Protein AF-A0A1I3LPJ6-F1 (afdb_monomer_lite)

Structure (mmCIF, N/CA/C/O backbone):
data_AF-A0A1I3LPJ6-F1
#
_entry.id   AF-A0A1I3LPJ6-F1
#
loop_
_atom_site.group_PDB
_atom_site.id
_atom_site.type_symbol
_atom_site.label_atom_id
_atom_site.label_alt_id
_atom_site.label_comp_id
_atom_site.label_asym_id
_atom_site.label_entity_id
_atom_site.label_seq_id
_atom_site.pdbx_PDB_ins_code
_atom_site.Cartn_x
_atom_site.Cartn_y
_atom_site.Cartn_z
_atom_site.occupancy
_atom_site.B_iso_or_equiv
_atom_site.auth_seq_id
_atom_site.auth_comp_id
_atom_site.auth_asym_id
_atom_site.auth_atom_id
_atom_site.pdbx_PDB_model_num
ATOM 1 N N . MET A 1 1 ? 6.286 -1.791 -37.270 1.00 38.06 1 MET A N 1
ATOM 2 C CA . MET A 1 1 ? 6.437 -0.322 -37.258 1.00 38.06 1 MET A CA 1
ATOM 3 C C . MET A 1 1 ? 7.347 0.003 -36.093 1.00 38.06 1 MET A C 1
ATOM 5 O O . MET A 1 1 ? 6.909 -0.094 -34.955 1.00 38.06 1 MET A O 1
ATOM 9 N N . ASP A 1 2 ? 8.618 0.266 -36.383 1.00 41.88 2 ASP A N 1
ATOM 10 C CA . ASP A 1 2 ? 9.629 0.620 -35.388 1.00 41.88 2 ASP A CA 1
ATOM 11 C C . ASP A 1 2 ? 9.417 2.064 -34.936 1.00 41.88 2 ASP A C 1
ATOM 13 O O . ASP A 1 2 ? 9.710 3.009 -35.670 1.00 41.88 2 ASP A O 1
ATOM 17 N N . VAL A 1 3 ? 8.862 2.238 -33.739 1.00 38.44 3 VAL A N 1
ATOM 18 C CA . VAL A 1 3 ? 8.794 3.552 -33.097 1.00 38.44 3 VAL A CA 1
ATOM 19 C C . VAL A 1 3 ? 10.186 3.852 -32.555 1.00 38.44 3 VAL A C 1
ATOM 21 O O . VAL A 1 3 ? 10.695 3.136 -31.692 1.00 38.44 3 VAL A O 1
ATOM 24 N N . LYS A 1 4 ? 10.833 4.887 -33.097 1.00 38.25 4 LYS A N 1
ATOM 25 C CA . LYS A 1 4 ? 12.157 5.308 -32.641 1.00 38.25 4 LYS A CA 1
ATOM 26 C C . LYS A 1 4 ? 12.044 5.848 -31.205 1.00 38.25 4 LYS A C 1
ATOM 28 O O . LYS A 1 4 ? 11.116 6.607 -30.927 1.00 38.25 4 LYS A O 1
ATOM 33 N N . PRO A 1 5 ? 12.999 5.541 -30.305 1.00 44.62 5 PRO A N 1
ATOM 34 C CA . PRO A 1 5 ? 12.956 5.956 -28.896 1.00 44.62 5 PRO A CA 1
ATOM 35 C C . PRO A 1 5 ? 12.769 7.466 -28.680 1.00 44.62 5 PRO A C 1
ATOM 37 O O . PRO A 1 5 ? 12.207 7.880 -27.672 1.00 44.62 5 PRO A O 1
ATOM 40 N N . ASN A 1 6 ? 13.207 8.286 -29.640 1.00 42.12 6 ASN A N 1
ATOM 41 C CA . ASN A 1 6 ? 13.137 9.745 -29.561 1.00 42.12 6 ASN A CA 1
ATOM 42 C C . ASN A 1 6 ? 11.723 10.326 -29.752 1.00 42.12 6 ASN A C 1
ATOM 44 O O . ASN A 1 6 ? 11.487 11.454 -29.327 1.00 42.12 6 ASN A O 1
ATOM 48 N N . ASP A 1 7 ? 10.782 9.588 -30.350 1.00 37.84 7 ASP A N 1
ATOM 49 C CA . ASP A 1 7 ? 9.417 10.086 -30.597 1.00 37.84 7 ASP A CA 1
ATOM 50 C C . ASP A 1 7 ? 8.499 9.935 -29.366 1.00 37.84 7 ASP A C 1
ATOM 52 O O . ASP A 1 7 ? 7.481 10.620 -29.238 1.00 37.84 7 ASP A O 1
ATOM 56 N N . ILE A 1 8 ? 8.874 9.067 -28.421 1.00 42.34 8 ILE A N 1
ATOM 57 C CA . ILE A 1 8 ? 8.127 8.817 -27.178 1.00 42.34 8 ILE A CA 1
ATOM 58 C C . ILE A 1 8 ? 8.397 9.944 -26.168 1.00 42.34 8 ILE A C 1
ATOM 60 O O . ILE A 1 8 ? 7.471 10.488 -25.568 1.00 42.34 8 ILE A O 1
ATOM 64 N N . THR A 1 9 ? 9.652 10.383 -26.049 1.00 43.62 9 THR A N 1
ATOM 65 C CA . THR A 1 9 ? 10.084 11.404 -25.080 1.00 43.62 9 THR A CA 1
ATOM 66 C C . THR A 1 9 ? 9.482 12.784 -25.347 1.00 43.62 9 THR A C 1
ATOM 68 O O . THR A 1 9 ? 9.170 13.513 -24.403 1.00 43.62 9 THR A O 1
ATOM 71 N N . ILE A 1 10 ? 9.296 13.151 -26.619 1.00 44.03 10 ILE A N 1
ATOM 72 C CA . ILE A 1 10 ? 8.747 14.455 -27.031 1.00 44.03 10 ILE A CA 1
ATOM 73 C C . ILE A 1 10 ? 7.241 14.532 -26.734 1.00 44.03 10 ILE A C 1
ATOM 75 O O . ILE A 1 10 ? 6.747 15.560 -26.266 1.00 44.03 10 ILE A O 1
ATOM 79 N N . ASN A 1 11 ? 6.517 13.428 -26.935 1.00 49.75 11 ASN A N 1
ATOM 80 C CA . ASN A 1 11 ? 5.089 13.345 -26.636 1.00 49.75 11 ASN A CA 1
ATOM 81 C C . ASN A 1 11 ? 4.808 13.398 -25.126 1.00 49.75 11 ASN A C 1
ATOM 83 O O . ASN A 1 11 ? 3.879 14.091 -24.710 1.00 49.75 11 ASN A O 1
ATOM 87 N N . SER A 1 12 ? 5.647 12.765 -24.299 1.00 52.50 12 SER A N 1
ATOM 88 C CA . SER A 1 12 ? 5.490 12.795 -22.839 1.00 52.50 12 SER A CA 1
ATOM 89 C C . SER A 1 12 ? 5.633 14.206 -22.250 1.00 52.50 12 SER A C 1
ATOM 91 O O . SER A 1 12 ? 4.838 14.600 -21.399 1.00 52.50 12 SER A O 1
ATOM 93 N N . HIS A 1 13 ? 6.582 15.014 -22.742 1.00 57.56 13 HIS A N 1
ATOM 94 C CA . HIS A 1 13 ? 6.766 16.398 -22.274 1.00 57.56 13 HIS A CA 1
ATOM 95 C C . HIS A 1 13 ? 5.579 17.302 -22.627 1.00 57.56 13 HIS A C 1
ATOM 97 O O . HIS A 1 13 ? 5.149 18.116 -21.810 1.00 57.56 13 HIS A O 1
ATOM 103 N N . ARG A 1 14 ? 5.016 17.148 -23.831 1.00 58.94 14 ARG A N 1
ATOM 104 C CA . ARG A 1 14 ? 3.867 17.946 -24.277 1.00 58.94 14 ARG A CA 1
ATOM 105 C C . ARG A 1 14 ? 2.621 17.687 -23.425 1.00 58.94 14 ARG A C 1
ATOM 107 O O . ARG A 1 14 ? 1.960 18.637 -23.018 1.00 58.94 14 ARG A O 1
ATOM 114 N N . MET A 1 15 ? 2.335 16.430 -23.097 1.00 61.81 15 MET A N 1
ATOM 115 C CA . MET A 1 15 ? 1.156 16.084 -22.296 1.00 61.81 15 MET A CA 1
ATOM 116 C C . MET A 1 15 ? 1.287 16.509 -20.822 1.00 61.81 15 MET A C 1
ATOM 118 O O . MET A 1 15 ? 0.301 16.929 -20.219 1.00 61.81 15 MET A O 1
ATOM 122 N N . VAL A 1 16 ? 2.495 16.455 -20.241 1.00 66.62 16 VAL A N 1
ATOM 123 C CA . VAL A 1 16 ? 2.751 16.959 -18.874 1.00 66.62 16 VAL A CA 1
ATOM 124 C C . VAL A 1 16 ? 2.546 18.475 -18.800 1.00 66.62 16 VAL A C 1
ATOM 126 O O . VAL A 1 16 ? 1.998 18.975 -17.817 1.00 66.62 16 VAL A O 1
ATOM 129 N N . ASN A 1 17 ? 2.918 19.210 -19.851 1.00 70.69 17 ASN A N 1
ATOM 130 C CA . ASN A 1 17 ? 2.678 20.651 -19.932 1.00 70.69 17 ASN A CA 1
ATOM 131 C C . ASN A 1 17 ? 1.180 20.976 -20.009 1.00 70.69 17 ASN A C 1
ATOM 133 O O . ASN A 1 17 ? 0.701 21.796 -19.231 1.00 70.69 17 ASN A O 1
ATOM 137 N N . GLU A 1 18 ? 0.423 20.285 -20.866 1.00 70.94 18 GLU A N 1
ATOM 138 C CA . GLU A 1 18 ? -1.032 20.471 -20.977 1.00 70.94 18 GLU A CA 1
ATOM 139 C C . GLU A 1 18 ? -1.758 20.123 -19.659 1.00 70.94 18 GLU A C 1
ATOM 141 O O . GLU A 1 18 ? -2.679 20.827 -19.238 1.00 70.94 18 GLU A O 1
ATOM 146 N N . PHE A 1 19 ? -1.310 19.083 -18.946 1.00 72.75 19 PHE A N 1
ATOM 147 C CA . PHE A 1 19 ? -1.832 18.746 -17.617 1.00 72.75 19 PHE A CA 1
ATOM 148 C C . PHE A 1 19 ? -1.515 19.830 -16.574 1.00 72.75 19 PHE A C 1
ATOM 150 O O . PHE A 1 19 ? -2.397 20.247 -15.821 1.00 72.75 19 PHE A O 1
ATOM 157 N N . ASN A 1 20 ? -0.281 20.341 -16.555 1.00 73.81 20 ASN A N 1
ATOM 158 C CA . ASN A 1 20 ? 0.124 21.423 -15.657 1.00 73.81 20 ASN A CA 1
ATOM 159 C C . ASN A 1 20 ? -0.630 22.732 -15.925 1.00 73.81 20 ASN A C 1
ATOM 161 O O . ASN A 1 20 ? -0.972 23.445 -14.980 1.00 73.81 20 ASN A O 1
ATOM 165 N N . GLU A 1 21 ? -0.929 23.041 -17.185 1.00 78.94 21 GLU A N 1
ATOM 166 C CA . GLU A 1 21 ? -1.770 24.182 -17.542 1.00 78.94 21 GLU A CA 1
ATOM 167 C C . GLU A 1 21 ? -3.206 24.016 -17.037 1.00 78.94 21 GLU A C 1
ATOM 169 O O . GLU A 1 21 ? -3.786 24.968 -16.512 1.00 78.94 21 GLU A O 1
ATOM 174 N N . ASN A 1 22 ? -3.772 22.813 -17.143 1.00 78.12 22 ASN A N 1
ATOM 175 C CA . ASN A 1 22 ? -5.108 22.524 -16.622 1.00 78.12 22 ASN A CA 1
ATOM 176 C C . ASN A 1 22 ? -5.150 22.591 -15.089 1.00 78.12 22 ASN A C 1
ATOM 178 O O . ASN A 1 22 ? -6.087 23.171 -14.541 1.00 78.12 22 ASN A O 1
ATOM 182 N N . LEU A 1 23 ? -4.120 22.092 -14.395 1.00 80.12 23 LEU A N 1
ATOM 183 C CA . LEU A 1 23 ? -3.975 22.262 -12.944 1.00 80.12 23 LEU A CA 1
ATOM 184 C C . LEU A 1 23 ? -3.969 23.742 -12.552 1.00 80.12 23 LEU A C 1
ATOM 186 O O . LEU A 1 23 ? -4.715 24.142 -11.660 1.00 80.12 23 LEU A O 1
ATOM 190 N N . ASN A 1 24 ? -3.170 24.554 -13.251 1.00 82.00 24 ASN A N 1
ATOM 191 C CA . ASN A 1 24 ? -3.048 25.986 -12.981 1.00 82.00 24 ASN A CA 1
ATOM 192 C C . ASN A 1 24 ? -4.366 26.749 -13.177 1.00 82.00 24 ASN A C 1
ATOM 194 O O . ASN A 1 24 ? -4.604 27.742 -12.495 1.00 82.00 24 ASN A O 1
ATOM 198 N N . LYS A 1 25 ? -5.212 26.303 -14.114 1.00 81.06 25 LYS A N 1
ATOM 199 C CA . LYS A 1 25 ? -6.506 26.935 -14.419 1.00 81.06 25 LYS A CA 1
ATOM 200 C C . LYS A 1 25 ? -7.625 26.508 -13.470 1.00 81.06 25 LYS A C 1
ATOM 202 O O . LYS A 1 25 ? -8.527 27.300 -13.219 1.00 81.06 25 LYS A O 1
ATOM 207 N N . LEU A 1 26 ? -7.603 25.261 -12.996 1.00 79.50 26 LEU A N 1
ATOM 208 C CA . LEU A 1 26 ? -8.749 24.638 -12.322 1.00 79.50 26 LEU A CA 1
ATOM 209 C C . LEU A 1 26 ? -8.603 24.535 -10.803 1.00 79.50 26 LEU A C 1
ATOM 211 O O . LEU A 1 26 ? -9.615 24.383 -10.118 1.00 79.50 26 LEU A O 1
ATOM 215 N N . LEU A 1 27 ? -7.380 24.594 -10.271 1.00 83.75 27 LEU A N 1
ATOM 216 C CA . LEU A 1 27 ? -7.114 24.369 -8.852 1.00 83.75 27 LEU A CA 1
ATOM 217 C C . LEU A 1 27 ? -6.460 25.582 -8.176 1.00 83.75 27 LEU A C 1
ATOM 219 O O . LEU A 1 27 ? -5.693 26.295 -8.818 1.00 83.75 27 LEU A O 1
ATOM 223 N N . PRO A 1 28 ? -6.698 25.803 -6.872 1.00 87.50 28 PRO A N 1
ATOM 224 C CA . PRO A 1 28 ? -5.917 26.732 -6.057 1.00 87.50 28 PRO A CA 1
ATOM 225 C C . PRO A 1 28 ? -4.432 26.329 -5.959 1.00 87.50 28 PRO A C 1
ATOM 227 O O . PRO A 1 28 ? -4.132 25.137 -6.040 1.00 87.50 28 PRO A O 1
ATOM 230 N N . PRO A 1 29 ? -3.506 27.271 -5.681 1.00 85.69 29 PRO A N 1
ATOM 231 C CA . PRO A 1 29 ? -2.062 27.000 -5.635 1.00 85.69 29 PRO A CA 1
ATOM 232 C C . PRO A 1 29 ? -1.658 25.836 -4.719 1.00 85.69 29 PRO A C 1
ATOM 234 O O . PRO A 1 29 ? -0.851 24.995 -5.103 1.00 85.69 29 PRO A O 1
ATOM 237 N N . LEU A 1 30 ? -2.276 25.737 -3.537 1.00 84.75 30 LEU A N 1
ATOM 238 C CA . LEU A 1 30 ? -2.018 24.650 -2.590 1.00 84.75 30 LEU A CA 1
ATOM 239 C C . LEU A 1 30 ? -2.414 23.281 -3.164 1.00 84.75 30 LEU A C 1
ATOM 241 O O . LEU A 1 30 ? -1.664 22.314 -3.060 1.00 84.75 30 LEU A O 1
ATOM 245 N N . GLU A 1 31 ? -3.582 23.202 -3.804 1.00 86.75 31 GLU A N 1
ATOM 246 C CA . GLU A 1 31 ? -4.072 21.963 -4.407 1.00 86.75 31 GLU A CA 1
ATOM 247 C C . GLU A 1 31 ? -3.190 21.557 -5.595 1.00 86.75 31 GLU A C 1
ATOM 249 O O . GLU A 1 31 ? -2.809 20.394 -5.699 1.00 86.75 31 GLU A O 1
ATOM 254 N N . GLN A 1 32 ? -2.782 22.513 -6.439 1.00 87.25 32 GLN A N 1
ATOM 255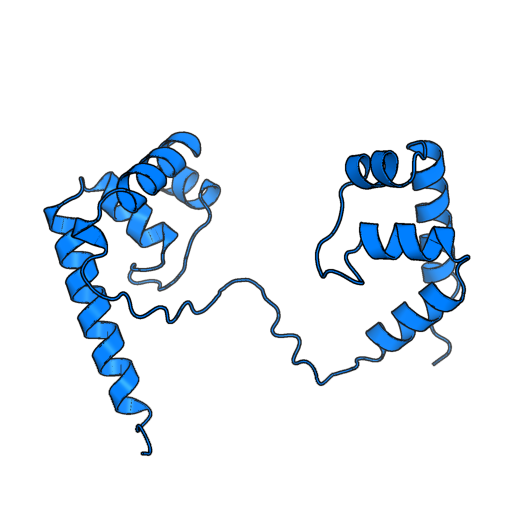 C CA . GLN A 1 32 ? -1.841 22.269 -7.540 1.00 87.25 32 GLN A CA 1
ATOM 256 C C . GLN A 1 32 ? -0.546 21.624 -7.042 1.00 87.25 32 GLN A C 1
ATOM 258 O O . GLN A 1 32 ? -0.051 20.672 -7.646 1.00 87.25 32 GLN A O 1
ATOM 263 N N . GLU A 1 33 ? 0.001 22.137 -5.941 1.00 84.81 33 GLU A N 1
ATOM 264 C CA . GLU A 1 33 ? 1.268 21.668 -5.396 1.00 84.81 33 GLU A CA 1
ATOM 265 C C . GLU A 1 33 ? 1.149 20.276 -4.770 1.00 84.81 33 GLU A C 1
ATOM 267 O O . GLU A 1 33 ? 2.009 19.428 -5.008 1.00 84.81 33 GLU A O 1
ATOM 272 N N . VAL A 1 34 ? 0.035 19.986 -4.089 1.00 85.31 34 VAL A N 1
ATOM 273 C CA . VAL A 1 34 ? -0.292 18.625 -3.637 1.00 85.31 34 VAL A CA 1
ATOM 274 C C . VAL A 1 34 ? -0.323 17.650 -4.816 1.00 85.31 34 VAL A C 1
ATOM 276 O O . VAL A 1 34 ? 0.309 16.597 -4.741 1.00 85.31 34 VAL A O 1
ATOM 279 N N . ILE A 1 35 ? -0.994 17.993 -5.923 1.00 84.31 35 ILE A N 1
ATOM 280 C CA . ILE A 1 35 ? -1.071 17.109 -7.099 1.00 84.31 35 ILE A CA 1
ATOM 281 C C . ILE A 1 35 ? 0.300 16.930 -7.753 1.00 84.31 35 ILE A C 1
ATOM 283 O O . ILE A 1 35 ? 0.692 15.803 -8.058 1.00 84.31 35 ILE A O 1
ATOM 287 N N . ARG A 1 36 ? 1.069 18.009 -7.930 1.00 83.56 36 ARG A N 1
ATOM 288 C CA . ARG A 1 36 ? 2.417 17.936 -8.516 1.00 83.56 36 ARG A CA 1
ATOM 289 C C . ARG A 1 36 ? 3.357 17.066 -7.696 1.00 83.56 36 ARG A C 1
ATOM 291 O O . ARG A 1 36 ? 4.070 16.256 -8.275 1.00 83.56 36 ARG A O 1
ATOM 298 N N . LEU A 1 37 ? 3.345 17.213 -6.372 1.00 80.94 37 LEU A N 1
ATOM 299 C CA . LEU A 1 37 ? 4.171 16.406 -5.475 1.00 80.94 37 LEU A CA 1
ATOM 300 C C . LEU A 1 37 ? 3.694 14.954 -5.414 1.00 80.94 37 LEU A C 1
ATOM 302 O O . LEU A 1 37 ? 4.517 14.048 -5.338 1.00 80.94 37 LEU A O 1
ATOM 306 N N . HIS A 1 38 ? 2.384 14.713 -5.454 1.00 78.12 38 HIS A N 1
ATOM 307 C CA . HIS A 1 38 ? 1.847 13.358 -5.386 1.00 78.12 38 HIS A CA 1
ATOM 308 C C . HIS A 1 38 ? 2.148 12.549 -6.649 1.00 78.12 38 HIS A C 1
ATOM 310 O O . HIS A 1 38 ? 2.578 11.404 -6.554 1.00 78.12 38 HIS A O 1
ATOM 316 N N . PHE A 1 39 ? 1.978 13.150 -7.828 1.00 75.19 39 PHE A N 1
ATOM 317 C CA . PHE A 1 39 ? 2.195 12.471 -9.107 1.00 75.19 39 PHE A CA 1
ATOM 318 C C . PHE A 1 39 ? 3.594 12.681 -9.698 1.00 75.19 39 PHE A C 1
ATOM 320 O O . PHE A 1 39 ? 3.900 12.122 -10.746 1.00 75.19 39 PHE A O 1
ATOM 327 N N . GLY A 1 40 ? 4.453 13.466 -9.043 1.00 71.19 40 GLY A N 1
ATOM 328 C CA . GLY A 1 40 ? 5.803 13.746 -9.533 1.00 71.19 40 GLY A CA 1
ATOM 329 C C . GLY A 1 40 ? 5.831 14.617 -10.790 1.00 71.19 40 GLY A C 1
ATOM 330 O O . GLY A 1 40 ? 6.800 14.580 -11.538 1.00 71.19 40 GLY A O 1
ATOM 331 N N . PHE A 1 41 ? 4.800 15.434 -11.027 1.00 72.44 41 PHE A N 1
ATOM 332 C CA . PHE A 1 41 ? 4.788 16.441 -12.102 1.00 72.44 41 PHE A CA 1
ATOM 333 C C . PHE A 1 41 ? 5.520 17.733 -11.708 1.00 72.44 41 PHE A C 1
ATOM 335 O O . PHE A 1 41 ? 5.217 18.818 -12.210 1.00 72.44 41 PHE A O 1
ATOM 342 N N . ASN A 1 42 ? 6.453 17.627 -10.765 1.00 70.44 42 ASN A N 1
ATOM 343 C CA . ASN A 1 42 ? 7.356 18.690 -10.361 1.00 70.44 42 ASN A CA 1
ATOM 344 C C . ASN A 1 42 ? 8.688 18.577 -11.124 1.00 70.44 42 ASN A C 1
ATOM 346 O O . ASN A 1 42 ? 8.955 17.594 -11.810 1.00 70.44 42 ASN A O 1
ATOM 350 N N . ASN A 1 43 ? 9.556 19.576 -10.965 1.00 64.25 43 ASN A N 1
ATOM 351 C CA . ASN A 1 43 ? 10.887 19.579 -11.586 1.00 64.25 43 ASN A CA 1
ATOM 352 C C . ASN A 1 43 ? 11.786 18.418 -11.112 1.00 64.25 43 ASN A C 1
ATOM 354 O O . ASN A 1 43 ? 12.809 18.149 -11.732 1.00 64.25 43 ASN A O 1
ATOM 358 N N . GLU A 1 44 ? 11.424 17.754 -10.011 1.00 64.62 44 GLU A N 1
ATOM 359 C CA . GLU A 1 44 ? 12.164 16.627 -9.438 1.00 64.62 44 GLU A CA 1
ATOM 360 C C . GLU A 1 44 ? 11.762 15.292 -10.087 1.00 64.62 44 GLU A C 1
ATOM 362 O O . GLU A 1 44 ? 12.557 14.355 -10.093 1.00 64.62 44 GLU A O 1
ATOM 367 N N . GLY A 1 45 ? 10.556 15.192 -10.659 1.00 63.16 45 GLY A N 1
ATOM 368 C CA . GLY A 1 45 ? 10.055 13.961 -11.273 1.00 63.16 45 GLY A CA 1
ATOM 369 C C . GLY A 1 45 ? 9.746 12.844 -10.269 1.00 63.16 45 GLY A C 1
ATOM 370 O O . GLY A 1 45 ? 9.678 11.679 -10.661 1.00 63.16 45 GLY A O 1
ATOM 371 N N . VAL A 1 46 ? 9.616 13.167 -8.975 1.00 68.44 46 VAL A N 1
ATOM 372 C CA . VAL A 1 46 ? 9.466 12.188 -7.885 1.00 68.44 46 VAL A CA 1
ATOM 373 C C . VAL A 1 46 ? 8.093 12.318 -7.234 1.00 68.44 46 VAL A C 1
ATOM 375 O O . VAL A 1 46 ? 7.689 13.398 -6.810 1.00 68.44 46 VAL A O 1
ATOM 378 N N . SER A 1 47 ? 7.387 11.192 -7.119 1.00 73.44 47 SER A N 1
ATOM 379 C CA . SER A 1 47 ? 6.136 11.090 -6.365 1.00 73.44 47 SER A CA 1
ATOM 380 C C . SER A 1 47 ? 6.403 10.996 -4.863 1.00 73.44 47 SER A C 1
ATOM 382 O O . SER A 1 47 ? 7.183 10.151 -4.419 1.00 73.44 47 SER A O 1
ATOM 384 N N . HIS A 1 48 ? 5.705 11.799 -4.066 1.00 73.56 48 HIS A N 1
ATOM 385 C CA . HIS A 1 48 ? 5.805 11.794 -2.609 1.00 73.56 48 HIS A CA 1
ATOM 386 C C . HIS A 1 48 ? 4.587 11.145 -1.938 1.00 73.56 48 HIS A C 1
ATOM 388 O O . HIS A 1 48 ? 3.451 11.226 -2.413 1.00 73.56 48 HIS A O 1
ATOM 394 N N . THR A 1 49 ? 4.817 10.529 -0.775 1.00 80.00 49 THR A N 1
ATOM 395 C CA . THR A 1 49 ? 3.741 9.991 0.070 1.00 80.00 49 THR A CA 1
ATOM 396 C C . THR A 1 49 ? 2.917 11.117 0.693 1.00 80.00 49 THR A C 1
ATOM 398 O O . THR A 1 49 ? 3.422 12.218 0.912 1.00 80.00 49 THR A O 1
ATOM 401 N N . MET A 1 50 ? 1.658 10.839 1.047 1.00 79.44 50 MET A N 1
ATOM 402 C CA . MET A 1 50 ? 0.776 11.830 1.684 1.00 79.44 50 MET A CA 1
ATOM 403 C C . MET A 1 50 ? 1.395 12.426 2.952 1.00 79.44 50 MET A C 1
ATOM 405 O O . MET A 1 50 ? 1.383 13.639 3.118 1.00 79.44 50 MET A O 1
ATOM 409 N N . LYS A 1 51 ? 2.035 11.593 3.781 1.00 74.69 51 LYS A N 1
ATOM 410 C CA . LYS A 1 51 ? 2.789 12.016 4.969 1.00 74.69 51 LYS A CA 1
ATOM 411 C C . LYS A 1 51 ? 3.930 12.982 4.651 1.00 74.69 51 LYS A C 1
ATOM 413 O O . LYS A 1 51 ? 4.131 13.964 5.363 1.00 74.69 51 LYS A O 1
ATOM 418 N N . ALA A 1 52 ? 4.682 12.723 3.581 1.00 77.38 52 ALA A N 1
ATOM 419 C CA . ALA A 1 52 ? 5.760 13.609 3.150 1.00 77.38 52 ALA A CA 1
ATOM 420 C C . ALA A 1 52 ? 5.219 14.947 2.617 1.00 77.38 52 ALA A C 1
ATOM 422 O O . ALA A 1 52 ? 5.783 15.993 2.927 1.00 77.38 52 ALA A O 1
ATOM 423 N N . ILE A 1 53 ? 4.106 14.922 1.876 1.00 82.06 53 ILE A N 1
ATOM 424 C CA . ILE A 1 53 ? 3.435 16.121 1.349 1.00 82.06 53 ILE A CA 1
ATOM 425 C C . ILE A 1 53 ? 2.849 16.960 2.488 1.00 82.06 53 ILE A C 1
ATOM 427 O O . ILE A 1 53 ? 3.120 18.155 2.559 1.00 82.06 53 ILE A O 1
ATOM 431 N N . ALA A 1 54 ? 2.119 16.330 3.409 1.00 83.56 54 ALA A N 1
ATOM 432 C CA . ALA A 1 54 ? 1.556 16.949 4.607 1.00 83.56 54 ALA A CA 1
ATOM 433 C C . ALA A 1 54 ? 2.641 17.670 5.418 1.00 83.56 54 ALA A C 1
ATOM 435 O O . ALA A 1 54 ? 2.513 18.849 5.745 1.00 83.56 54 ALA A O 1
ATOM 436 N N . LYS A 1 55 ? 3.777 16.995 5.638 1.00 85.19 55 LYS A N 1
ATOM 437 C CA . LYS A 1 55 ? 4.942 17.583 6.305 1.00 85.19 55 LYS A CA 1
ATOM 438 C C . LYS A 1 55 ? 5.557 18.746 5.516 1.00 85.19 55 LYS A C 1
ATOM 440 O O . LYS A 1 55 ? 5.951 19.733 6.125 1.00 85.19 55 LYS A O 1
ATOM 445 N N . LYS A 1 56 ? 5.665 18.635 4.186 1.00 84.25 56 LYS A N 1
ATOM 446 C CA . LYS A 1 56 ? 6.275 19.660 3.316 1.00 84.25 56 LYS A CA 1
ATOM 447 C C . LYS A 1 56 ? 5.414 20.922 3.213 1.00 84.25 56 LYS A C 1
ATOM 449 O O . LYS A 1 56 ? 5.961 22.017 3.187 1.00 84.25 56 LYS A O 1
ATOM 454 N N . LEU A 1 57 ? 4.092 20.769 3.188 1.00 87.00 57 LEU A N 1
ATOM 455 C CA . LEU A 1 57 ? 3.131 21.864 3.028 1.00 87.00 57 LEU A CA 1
ATOM 456 C C . LEU A 1 57 ? 2.521 22.345 4.354 1.00 87.00 57 LEU A C 1
ATOM 458 O O . LEU A 1 57 ? 1.714 23.266 4.347 1.00 87.00 57 LEU A O 1
ATOM 462 N N . SER A 1 58 ? 2.924 21.764 5.490 1.00 91.19 58 SER A N 1
ATOM 463 C CA . SER A 1 58 ? 2.371 22.059 6.823 1.00 91.19 58 SER A CA 1
ATOM 464 C C . SER A 1 58 ? 0.842 21.915 6.906 1.00 91.19 58 SER A C 1
ATOM 466 O O . SER A 1 58 ? 0.178 22.694 7.584 1.00 91.19 58 SER A O 1
ATOM 468 N N . ILE A 1 59 ? 0.290 20.908 6.225 1.00 89.69 59 ILE A N 1
ATOM 469 C CA . ILE A 1 59 ? -1.142 20.559 6.240 1.00 89.69 59 ILE A CA 1
ATOM 470 C C . ILE A 1 59 ? -1.339 19.145 6.791 1.00 89.69 59 ILE A C 1
ATOM 472 O O . ILE A 1 59 ? -0.378 18.388 6.930 1.00 89.69 59 ILE A O 1
ATOM 476 N N . SER A 1 60 ? -2.576 18.765 7.112 1.00 89.69 60 SER A N 1
ATOM 477 C CA . SER A 1 60 ? -2.861 17.408 7.600 1.00 89.69 60 SER A CA 1
ATOM 478 C C . SER A 1 60 ? -2.840 16.365 6.470 1.00 89.69 60 SER A C 1
ATOM 480 O O . SER A 1 60 ? -3.120 16.672 5.310 1.00 89.69 60 SER A O 1
ATOM 482 N N . GLU A 1 61 ? -2.540 15.101 6.793 1.00 82.88 61 GLU A N 1
ATOM 483 C CA . GLU A 1 61 ? -2.631 14.001 5.814 1.00 82.88 61 GLU A CA 1
ATOM 484 C C . GLU A 1 61 ? -4.066 13.810 5.294 1.00 82.88 61 GLU A C 1
ATOM 486 O O . GLU A 1 61 ? -4.263 13.460 4.130 1.00 82.88 61 GLU A O 1
ATOM 491 N N . GLU A 1 62 ? -5.066 14.089 6.131 1.00 81.88 62 GLU A N 1
ATOM 492 C CA . GLU A 1 62 ? -6.482 14.069 5.758 1.00 81.88 62 GLU A CA 1
ATOM 493 C C . GLU A 1 62 ? -6.817 15.165 4.737 1.00 81.88 62 GLU A C 1
ATOM 495 O O . GLU A 1 62 ? -7.542 14.937 3.772 1.00 81.88 62 GLU A O 1
ATOM 500 N N . GLU A 1 63 ? -6.231 16.348 4.883 1.00 78.69 63 GLU A N 1
ATOM 501 C CA . GLU A 1 63 ? -6.403 17.444 3.934 1.00 78.69 63 GLU A CA 1
ATOM 502 C C . GLU A 1 63 ? -5.746 17.128 2.584 1.00 78.69 63 GLU A C 1
ATOM 504 O O . GLU A 1 63 ? -6.372 17.312 1.539 1.00 78.69 63 GLU A O 1
ATOM 509 N N . VAL A 1 64 ? -4.555 16.516 2.592 1.00 83.81 64 VAL A N 1
ATOM 510 C CA . VAL A 1 64 ? -3.936 15.947 1.379 1.00 83.81 64 VAL A CA 1
ATOM 511 C C . VAL A 1 64 ? -4.862 14.912 0.730 1.00 83.81 64 VAL A C 1
ATOM 513 O O . VAL A 1 64 ? -5.068 14.945 -0.485 1.00 83.81 64 VAL A O 1
ATOM 516 N N . HIS A 1 65 ? -5.452 14.011 1.522 1.00 84.44 65 HIS A N 1
ATOM 517 C CA . HIS A 1 65 ? -6.391 13.000 1.029 1.00 84.44 65 HIS A CA 1
ATOM 518 C C . HIS A 1 65 ? -7.604 13.634 0.343 1.00 84.44 65 HIS A C 1
ATOM 520 O O . HIS A 1 65 ? -7.964 13.253 -0.772 1.00 84.44 65 HIS A O 1
ATOM 526 N N . ASN A 1 66 ? -8.214 14.624 0.993 1.00 83.81 66 ASN A N 1
ATOM 527 C CA . ASN A 1 66 ? -9.404 15.307 0.500 1.00 83.81 66 ASN A CA 1
ATOM 528 C C . ASN A 1 66 ? -9.127 16.046 -0.813 1.00 83.81 66 ASN A C 1
ATOM 530 O O . ASN A 1 66 ? -9.933 15.967 -1.743 1.00 83.81 66 ASN A O 1
ATOM 534 N N . ILE A 1 67 ? -7.964 16.691 -0.932 1.00 84.38 67 ILE A N 1
ATOM 535 C CA . ILE A 1 67 ? -7.520 17.352 -2.167 1.00 84.38 67 ILE A CA 1
ATOM 536 C C . ILE A 1 67 ? -7.351 16.332 -3.306 1.00 84.38 67 ILE A C 1
ATOM 538 O O . ILE A 1 67 ? -7.832 16.562 -4.421 1.00 84.38 67 ILE A O 1
ATOM 542 N N . LEU A 1 68 ? -6.737 15.175 -3.039 1.00 81.81 68 LEU A N 1
ATOM 543 C CA . LEU A 1 68 ? -6.574 14.100 -4.027 1.00 81.81 68 LEU A CA 1
ATOM 544 C C . LEU A 1 68 ? -7.922 13.504 -4.463 1.00 81.81 68 LEU A C 1
ATOM 546 O O . LEU A 1 68 ? -8.182 13.322 -5.650 1.00 81.81 68 LEU A O 1
ATOM 550 N N . GLN A 1 69 ? -8.827 13.250 -3.520 1.00 80.75 69 GLN A N 1
ATOM 551 C CA . GLN A 1 69 ? -10.164 12.736 -3.829 1.00 80.75 69 GLN A CA 1
ATOM 552 C C . GLN A 1 69 ? -10.997 13.733 -4.638 1.00 80.75 69 GLN A C 1
ATOM 554 O O . GLN A 1 69 ? -11.712 13.348 -5.567 1.00 80.75 69 GLN A O 1
ATOM 559 N N . LYS A 1 70 ? -10.903 15.024 -4.309 1.00 80.25 70 LYS A N 1
ATOM 560 C CA . LYS A 1 70 ? -11.569 16.104 -5.043 1.00 80.25 70 LYS A CA 1
ATOM 561 C C . LYS A 1 70 ? -11.076 16.165 -6.488 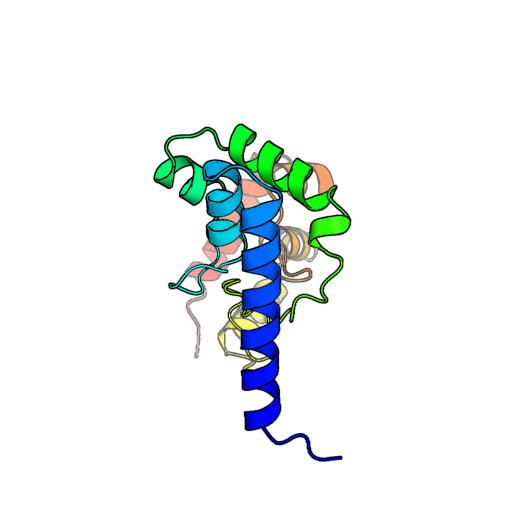1.00 80.25 70 LYS A C 1
ATOM 563 O O . LYS A 1 70 ? -11.890 16.199 -7.406 1.00 80.25 70 LYS A O 1
ATOM 568 N N . THR A 1 71 ? -9.765 16.106 -6.698 1.00 79.12 71 THR A N 1
ATOM 569 C CA . THR A 1 71 ? -9.144 16.193 -8.031 1.00 79.12 71 THR A CA 1
ATOM 570 C C . THR A 1 71 ? -9.381 14.959 -8.897 1.00 79.12 71 THR A C 1
ATOM 572 O O . THR A 1 71 ? -9.632 15.100 -10.094 1.00 79.12 71 THR A O 1
ATOM 575 N N . LEU A 1 72 ? -9.424 13.755 -8.320 1.00 76.00 72 LEU A N 1
ATOM 576 C CA . LEU A 1 72 ? -9.813 12.532 -9.040 1.00 76.00 72 LEU A CA 1
ATOM 577 C C . LEU A 1 72 ? -11.250 12.593 -9.586 1.00 76.00 72 LEU A C 1
ATOM 579 O O . LEU A 1 72 ? -11.547 12.031 -10.638 1.00 76.00 72 LEU A O 1
ATOM 583 N N . LY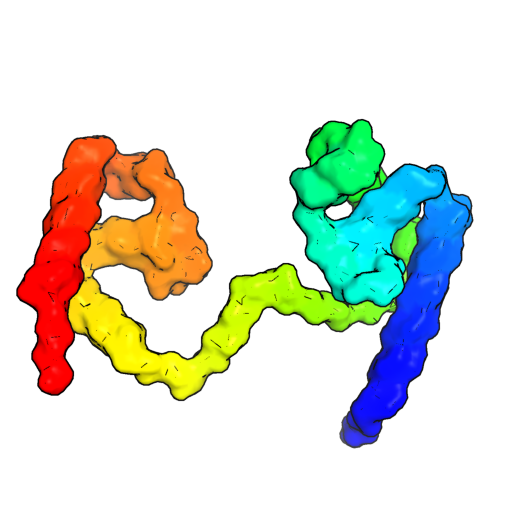S A 1 73 ? -12.147 13.314 -8.905 1.00 76.69 73 LYS A N 1
ATOM 584 C CA . LYS A 1 73 ? -13.538 13.504 -9.348 1.00 76.69 73 LYS A CA 1
ATOM 585 C C . LYS A 1 73 ? -13.680 14.557 -10.456 1.00 76.69 73 LYS A C 1
ATOM 587 O O . LYS A 1 73 ? -14.718 14.606 -11.120 1.00 76.69 73 LYS A O 1
ATOM 592 N N . MET A 1 74 ? -12.660 15.386 -10.698 1.00 78.31 74 MET A N 1
ATOM 593 C CA . MET A 1 74 ? -12.698 16.454 -11.701 1.00 78.31 74 MET A CA 1
ATOM 594 C C . MET A 1 74 ? -12.395 15.910 -13.096 1.00 78.31 74 MET A C 1
ATOM 596 O O . MET A 1 74 ? -11.267 15.981 -13.571 1.00 78.31 74 MET A O 1
ATOM 600 N N . LYS A 1 75 ? -13.424 15.412 -13.791 1.00 69.88 75 LYS A N 1
ATOM 601 C CA . LYS A 1 75 ? -13.306 14.865 -15.159 1.00 69.88 75 LYS A CA 1
ATOM 602 C C . LYS A 1 75 ? -12.581 15.792 -16.139 1.00 69.88 75 LYS A C 1
ATOM 604 O O . LYS A 1 75 ? -11.929 15.304 -17.050 1.00 69.88 75 LYS A O 1
ATOM 609 N N . GLU A 1 76 ? -12.688 17.109 -15.957 1.00 70.25 76 GLU A N 1
ATOM 610 C CA . GLU A 1 76 ? -12.030 18.109 -16.808 1.00 70.25 76 GLU A CA 1
ATOM 611 C C . GLU A 1 76 ? -10.505 18.089 -16.712 1.00 70.25 76 GLU A C 1
ATOM 613 O O . GLU A 1 76 ? -9.838 18.365 -17.705 1.00 70.25 76 GLU A O 1
ATOM 618 N N . LEU A 1 77 ? -9.965 17.692 -15.558 1.00 68.25 77 LEU A N 1
ATOM 619 C CA . LEU A 1 77 ? -8.529 17.574 -15.325 1.00 68.25 77 LEU A CA 1
ATOM 620 C C . LEU A 1 77 ? -7.917 16.381 -16.084 1.00 68.25 77 LEU A C 1
ATOM 622 O O . LEU A 1 77 ? -6.772 16.440 -16.515 1.00 68.25 77 LEU A O 1
ATOM 626 N N . TRP A 1 78 ? -8.703 15.316 -16.274 1.00 67.44 78 TRP A N 1
ATOM 627 C CA . TRP A 1 78 ? -8.279 14.040 -16.867 1.00 67.44 78 TRP A CA 1
ATOM 628 C C . TRP A 1 78 ? -8.714 13.879 -18.332 1.00 67.44 78 TRP A C 1
ATOM 630 O O . TRP A 1 78 ? -8.646 12.780 -18.878 1.00 67.44 78 TRP A O 1
ATOM 640 N N . LYS A 1 79 ? -9.196 14.954 -18.981 1.00 67.25 79 LYS A N 1
ATOM 641 C CA . LYS A 1 79 ? -9.546 14.934 -20.416 1.00 67.25 79 LYS A CA 1
ATOM 642 C C . LYS A 1 79 ? -8.314 14.730 -21.299 1.00 67.25 79 LYS A C 1
ATOM 644 O O . LYS A 1 79 ? -8.437 14.166 -22.383 1.00 67.25 79 LYS A O 1
ATOM 649 N N . THR A 1 80 ? -7.146 15.182 -20.849 1.00 57.25 80 THR A N 1
ATOM 650 C CA . THR A 1 80 ? -5.874 14.914 -21.516 1.00 57.25 80 THR A CA 1
ATOM 651 C C . THR A 1 80 ? -5.378 13.520 -21.126 1.00 57.25 80 THR A C 1
ATOM 653 O O . THR A 1 80 ? -5.286 13.232 -19.929 1.00 57.25 80 THR A O 1
ATOM 656 N N . PRO A 1 81 ? -5.051 12.641 -22.094 1.00 54.03 81 PRO A N 1
ATOM 657 C CA . PRO A 1 81 ? -4.423 11.365 -21.794 1.00 54.03 81 PRO A CA 1
ATOM 658 C C . PRO A 1 81 ? -3.067 11.651 -21.155 1.00 54.03 81 PRO A C 1
ATOM 660 O O . PRO A 1 81 ? -2.143 12.133 -21.803 1.00 54.03 81 PRO A O 1
ATOM 663 N N . ILE A 1 82 ? -2.969 11.404 -19.855 1.00 54.91 82 ILE A N 1
ATOM 664 C CA . ILE A 1 82 ? -1.704 11.507 -19.140 1.00 54.91 82 ILE A CA 1
ATOM 665 C C . ILE A 1 82 ? -0.818 10.378 -19.674 1.00 54.91 82 ILE A C 1
ATOM 667 O O . ILE A 1 82 ? -1.269 9.226 -19.686 1.00 54.91 82 ILE A O 1
ATOM 671 N N . PRO A 1 83 ? 0.421 10.660 -20.108 1.00 48.31 83 PRO A N 1
ATOM 672 C CA . PRO A 1 83 ? 1.378 9.627 -20.434 1.00 48.31 83 PRO A CA 1
ATOM 673 C C . PRO A 1 83 ? 1.702 8.957 -19.107 1.00 48.31 83 PRO A C 1
ATOM 675 O O . PRO A 1 83 ? 2.511 9.438 -18.318 1.00 48.31 83 PRO A O 1
ATOM 678 N N . PHE A 1 84 ? 1.007 7.864 -18.819 1.00 44.66 84 PHE A N 1
ATOM 679 C CA . PHE A 1 84 ? 1.311 6.992 -17.699 1.00 44.66 84 PHE A CA 1
ATOM 680 C C . PHE A 1 84 ? 2.599 6.213 -18.024 1.00 44.66 84 PHE A C 1
ATOM 682 O O . PHE A 1 84 ? 2.621 4.990 -18.038 1.00 44.66 84 PHE A O 1
ATOM 689 N N . GLU A 1 85 ? 3.713 6.914 -18.242 1.00 43.66 85 GLU A N 1
ATOM 690 C CA . GLU A 1 85 ? 4.997 6.404 -17.779 1.00 43.66 85 GLU A CA 1
ATOM 691 C C . GLU A 1 85 ? 5.077 6.751 -16.298 1.00 43.66 85 GLU A C 1
ATOM 693 O O . GLU A 1 85 ? 5.795 7.653 -15.866 1.00 43.66 85 GLU A O 1
ATOM 698 N N . ILE A 1 86 ? 4.320 6.002 -15.490 1.00 41.84 86 ILE A N 1
ATOM 699 C CA . ILE A 1 86 ? 4.717 5.847 -14.100 1.00 41.84 86 ILE A CA 1
ATOM 700 C C . ILE A 1 86 ? 6.069 5.141 -14.197 1.00 41.84 86 ILE A C 1
ATOM 702 O O . ILE A 1 86 ? 6.139 3.915 -14.303 1.00 41.84 86 ILE A O 1
ATOM 706 N N . LYS A 1 87 ? 7.169 5.894 -14.134 1.00 38.19 87 LYS A N 1
ATOM 707 C CA . LYS A 1 87 ? 8.343 5.351 -13.465 1.00 38.19 87 LYS A CA 1
ATOM 708 C C . LYS A 1 87 ? 7.871 5.107 -12.048 1.00 38.19 87 LYS A C 1
ATOM 710 O O . LYS A 1 87 ? 7.871 6.007 -11.216 1.00 38.19 87 LYS A O 1
ATOM 715 N N . LYS A 1 88 ? 7.360 3.899 -11.810 1.00 35.97 88 LYS A N 1
ATOM 716 C CA . LYS A 1 88 ? 7.127 3.390 -10.473 1.00 35.97 88 LYS A CA 1
ATOM 717 C C . LYS A 1 88 ? 8.496 3.460 -9.802 1.00 35.97 88 LYS A C 1
ATOM 719 O O . LYS A 1 88 ? 9.319 2.579 -9.982 1.00 35.97 88 LYS A O 1
ATOM 724 N N . GLN A 1 89 ? 8.744 4.540 -9.075 1.00 34.50 89 GLN A N 1
ATOM 725 C CA . GLN A 1 89 ? 9.377 4.437 -7.774 1.00 34.50 89 GLN A CA 1
ATOM 726 C C . GLN A 1 89 ? 8.275 4.052 -6.777 1.00 34.50 89 GLN A C 1
ATOM 728 O O . GLN A 1 89 ? 8.009 4.707 -5.785 1.00 34.50 89 GLN A O 1
ATOM 733 N N . LYS A 1 90 ? 7.472 3.039 -7.073 1.00 40.12 90 LYS A N 1
ATOM 734 C CA . LYS A 1 90 ? 7.655 1.829 -6.293 1.00 40.12 90 LYS A CA 1
ATOM 735 C C . LYS A 1 90 ? 9.142 1.467 -6.246 1.00 40.12 90 LYS A C 1
ATOM 737 O O . LYS A 1 90 ? 9.745 1.170 -7.268 1.00 40.12 90 LYS A O 1
ATOM 742 N N . GLU A 1 91 ? 9.695 1.356 -5.050 1.00 39.28 91 GLU A N 1
ATOM 743 C CA . GLU A 1 91 ? 10.626 0.263 -4.776 1.00 39.28 91 GLU A CA 1
ATOM 744 C C . GLU A 1 91 ? 9.896 -1.086 -5.006 1.00 39.28 91 GLU A C 1
ATOM 746 O O . GLU A 1 91 ? 9.870 -1.972 -4.166 1.00 39.28 91 GLU A O 1
ATOM 751 N N . GLU A 1 92 ? 9.285 -1.289 -6.176 1.00 37.84 92 GLU A N 1
ATOM 752 C CA . GLU A 1 92 ? 9.411 -2.553 -6.853 1.00 37.84 92 GLU A CA 1
ATOM 753 C C . GLU A 1 92 ? 10.892 -2.564 -7.195 1.00 37.84 92 GLU A C 1
ATOM 755 O O . GLU A 1 92 ? 11.324 -2.044 -8.223 1.00 37.84 92 GLU A O 1
ATOM 760 N N . LYS A 1 93 ? 11.693 -3.150 -6.295 1.00 36.09 93 LYS A N 1
ATOM 761 C CA . LYS A 1 93 ? 12.826 -3.923 -6.773 1.00 36.09 93 LYS A CA 1
ATOM 762 C C . LYS A 1 93 ? 12.262 -4.689 -7.956 1.00 36.09 93 LYS A C 1
ATOM 764 O O . LYS A 1 93 ? 11.428 -5.579 -7.791 1.00 36.09 93 LYS A O 1
ATOM 769 N N . ASN A 1 94 ? 12.660 -4.273 -9.147 1.00 34.00 94 ASN A N 1
ATOM 770 C CA . ASN A 1 94 ? 12.623 -5.107 -10.315 1.00 34.00 94 ASN A CA 1
ATOM 771 C C . ASN A 1 94 ? 13.605 -6.229 -9.969 1.00 34.00 94 ASN A C 1
ATOM 773 O O . ASN A 1 94 ? 14.775 -6.191 -10.340 1.00 34.00 94 ASN A O 1
ATOM 777 N N . ILE A 1 95 ? 13.162 -7.161 -9.115 1.00 42.69 95 ILE A N 1
ATOM 778 C CA . ILE A 1 95 ? 13.781 -8.462 -8.986 1.00 42.69 95 ILE A CA 1
ATOM 779 C C . ILE A 1 95 ? 13.396 -9.089 -10.307 1.00 42.69 95 ILE A C 1
ATOM 781 O O . ILE A 1 95 ? 12.319 -9.657 -10.480 1.00 42.69 95 ILE A O 1
ATOM 785 N N . ASN A 1 96 ? 14.251 -8.799 -11.279 1.00 35.28 96 ASN A N 1
ATOM 786 C CA . ASN A 1 96 ? 14.282 -9.428 -12.563 1.00 35.28 96 ASN A CA 1
ATOM 787 C C . ASN A 1 96 ? 14.024 -10.916 -12.318 1.00 35.28 96 ASN A C 1
ATOM 789 O O . ASN A 1 96 ? 14.747 -11.572 -11.564 1.00 35.28 96 ASN A O 1
ATOM 793 N N . TYR A 1 97 ? 12.940 -11.397 -12.914 1.00 39.31 97 TYR A N 1
ATOM 794 C CA . TYR A 1 97 ? 12.326 -12.715 -12.770 1.00 39.31 97 TYR A CA 1
ATOM 795 C C . TYR A 1 97 ? 13.223 -13.864 -13.294 1.00 39.31 97 TYR A C 1
ATOM 797 O O . TYR A 1 97 ? 12.735 -14.918 -13.694 1.00 39.31 97 TYR A O 1
ATOM 805 N N . PHE A 1 98 ? 14.544 -13.666 -13.303 1.00 36.66 98 PHE A N 1
ATOM 806 C CA . PHE A 1 98 ? 15.553 -14.573 -13.838 1.00 36.66 98 PHE A CA 1
ATOM 807 C C . PHE A 1 98 ? 16.809 -14.741 -12.970 1.00 36.66 98 PHE A C 1
ATOM 809 O O . PHE A 1 98 ? 17.612 -15.620 -13.272 1.00 36.66 98 PHE A O 1
ATOM 816 N N . GLU A 1 99 ? 16.953 -14.025 -11.850 1.00 44.66 99 GLU A N 1
ATOM 817 C CA . GLU A 1 99 ? 17.863 -14.466 -10.785 1.00 44.66 99 GLU A CA 1
ATOM 818 C C . GLU A 1 99 ? 17.065 -15.227 -9.730 1.00 44.66 99 GLU A C 1
ATOM 820 O O . GLU A 1 99 ? 16.632 -14.689 -8.711 1.00 44.66 99 GLU A O 1
ATOM 825 N N . LYS A 1 100 ? 16.903 -16.532 -9.974 1.00 50.94 100 LYS A N 1
ATOM 826 C CA . LYS A 1 100 ? 16.751 -17.531 -8.910 1.00 50.94 100 LYS A CA 1
ATOM 827 C C . LYS A 1 100 ? 18.001 -17.463 -8.026 1.00 50.94 100 LYS A C 1
ATOM 829 O O . LYS A 1 100 ? 18.902 -18.290 -8.167 1.00 50.94 100 LYS A O 1
ATOM 834 N N . SER A 1 101 ? 18.094 -16.435 -7.188 1.00 58.75 101 SER A N 1
ATOM 835 C CA . SER A 1 101 ? 19.212 -16.236 -6.277 1.00 58.75 101 SER A CA 1
ATOM 836 C C . SER A 1 101 ? 19.280 -17.424 -5.326 1.00 58.75 101 SER A C 1
ATOM 838 O O . SER A 1 101 ? 18.256 -18.023 -4.981 1.00 58.75 101 SER A O 1
ATOM 840 N N . ASP A 1 102 ? 20.479 -17.795 -4.891 1.00 62.28 102 ASP A N 1
ATOM 841 C CA . ASP A 1 102 ? 20.647 -18.893 -3.937 1.00 62.28 102 ASP A CA 1
ATOM 842 C C . ASP A 1 102 ? 19.807 -18.681 -2.667 1.00 62.28 102 ASP A C 1
ATOM 844 O O . ASP A 1 102 ? 19.334 -19.647 -2.078 1.00 62.28 102 ASP A O 1
ATOM 848 N N . LEU A 1 103 ? 19.486 -17.426 -2.338 1.00 64.81 103 LEU A N 1
ATOM 849 C CA . LEU A 1 103 ? 18.509 -17.032 -1.322 1.00 64.81 103 LEU A CA 1
ATOM 850 C C . LEU A 1 103 ? 17.110 -17.627 -1.538 1.00 64.81 103 LEU A C 1
ATOM 852 O O . LEU A 1 103 ? 16.534 -18.147 -0.591 1.00 64.81 103 LEU A O 1
ATOM 856 N N . GLN A 1 104 ? 16.550 -17.609 -2.752 1.00 69.69 104 GLN A N 1
ATOM 857 C CA . GLN A 1 104 ? 15.242 -18.232 -3.002 1.00 69.69 104 GLN A CA 1
ATOM 858 C C . GLN A 1 104 ? 15.291 -19.748 -2.806 1.00 69.69 104 GLN A C 1
ATOM 860 O O . GLN A 1 104 ? 14.392 -20.318 -2.192 1.00 69.69 104 GLN A O 1
ATOM 865 N N . LYS A 1 105 ? 16.357 -20.409 -3.278 1.00 70.25 105 LYS A N 1
ATOM 866 C CA . LYS A 1 105 ? 16.546 -21.853 -3.057 1.00 70.25 10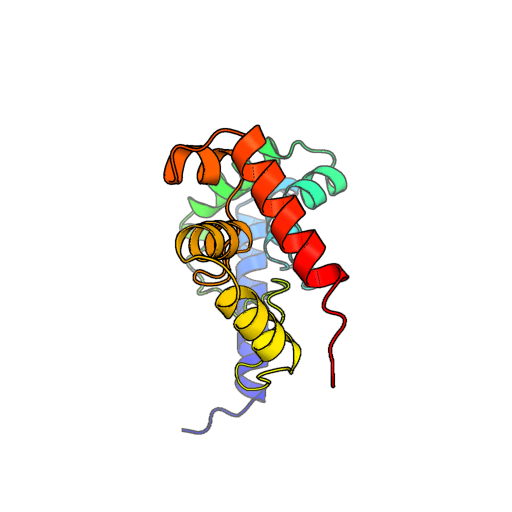5 LYS A CA 1
ATOM 867 C C . LYS A 1 105 ? 16.697 -22.172 -1.570 1.00 70.25 105 LYS A C 1
ATOM 869 O O . LYS A 1 105 ? 16.158 -23.171 -1.104 1.00 70.25 105 LYS A O 1
ATOM 874 N N . GLN A 1 106 ? 17.391 -21.317 -0.823 1.00 71.12 106 GLN A N 1
ATOM 875 C CA . GLN A 1 106 ? 17.564 -21.450 0.622 1.00 71.12 106 GLN A CA 1
ATOM 876 C C . GLN A 1 106 ? 16.237 -21.267 1.362 1.00 71.12 106 GLN A C 1
ATOM 878 O O . GLN A 1 106 ? 15.903 -22.091 2.209 1.00 71.12 106 GLN A O 1
ATOM 883 N N . ILE A 1 107 ? 15.449 -20.248 1.002 1.00 75.06 107 ILE A N 1
ATOM 884 C CA . ILE A 1 107 ? 14.111 -20.023 1.564 1.00 75.06 107 ILE A CA 1
ATOM 885 C C . ILE A 1 107 ? 13.220 -21.241 1.299 1.00 75.06 107 ILE A C 1
ATOM 887 O O . ILE A 1 107 ? 12.626 -21.763 2.238 1.00 75.06 107 ILE A O 1
ATOM 891 N N . ILE A 1 108 ? 13.186 -21.751 0.063 1.00 76.12 108 ILE A N 1
ATOM 892 C CA . ILE A 1 108 ? 12.419 -22.958 -0.287 1.00 76.12 108 ILE A CA 1
ATOM 893 C C . ILE A 1 108 ? 12.898 -24.164 0.529 1.00 76.12 108 ILE A C 1
ATOM 895 O O . ILE A 1 108 ? 12.079 -24.852 1.126 1.00 76.12 108 ILE A O 1
ATOM 899 N N . SER A 1 109 ? 14.211 -24.383 0.647 1.00 77.12 109 SER A N 1
ATOM 900 C CA . SER A 1 109 ? 14.762 -25.485 1.448 1.00 77.12 109 SER A CA 1
ATOM 901 C C . SER A 1 109 ? 14.393 -25.388 2.932 1.00 77.12 109 SER A C 1
ATOM 903 O O . SER A 1 109 ? 14.178 -26.417 3.576 1.00 77.12 109 SER A O 1
ATOM 905 N N . ILE A 1 110 ? 14.325 -24.178 3.491 1.00 77.06 110 ILE A N 1
ATOM 906 C CA . ILE A 1 110 ? 13.894 -23.957 4.875 1.00 77.06 110 ILE A CA 1
ATOM 907 C C . ILE A 1 110 ? 12.404 -24.265 5.005 1.00 77.06 110 ILE A C 1
ATOM 909 O O . ILE A 1 110 ? 12.030 -25.036 5.889 1.00 77.06 110 ILE A O 1
ATOM 913 N N . LEU A 1 111 ? 11.573 -23.723 4.112 1.00 78.75 111 LEU A N 1
ATOM 914 C CA . LEU A 1 111 ? 10.133 -23.982 4.072 1.00 78.75 111 LEU A CA 1
ATOM 915 C C . LEU A 1 111 ? 9.825 -25.476 3.915 1.00 78.75 111 LEU A C 1
ATOM 917 O O . LEU A 1 111 ? 8.916 -25.983 4.572 1.00 78.75 111 LEU A O 1
ATOM 921 N N . ASP A 1 112 ? 10.618 -26.197 3.122 1.00 80.81 112 ASP A N 1
ATOM 922 C CA . ASP A 1 112 ? 10.484 -27.640 2.928 1.00 80.81 112 ASP A CA 1
ATOM 923 C C . ASP A 1 112 ? 10.765 -28.455 4.195 1.00 80.81 112 ASP A C 1
ATOM 925 O O . ASP A 1 112 ? 10.178 -29.518 4.391 1.00 80.81 112 ASP A O 1
ATOM 929 N N . SER A 1 113 ? 11.592 -27.927 5.102 1.00 80.31 113 SER A N 1
ATOM 930 C CA . SER A 1 113 ? 11.867 -28.541 6.407 1.00 80.31 113 SER A CA 1
ATOM 931 C C . SER A 1 113 ? 10.782 -28.285 7.464 1.00 80.31 113 SER A C 1
ATOM 933 O O . SER A 1 113 ? 10.848 -28.849 8.566 1.00 80.31 113 SER A O 1
ATOM 935 N N . LEU A 1 114 ? 9.815 -27.409 7.165 1.00 80.81 114 LEU A N 1
ATOM 936 C CA . LEU A 1 114 ? 8.714 -27.074 8.061 1.00 80.81 114 LEU A CA 1
ATOM 937 C C . LEU A 1 114 ? 7.504 -27.993 7.827 1.00 80.81 114 LEU A C 1
ATOM 939 O O . LEU A 1 114 ? 7.207 -28.344 6.678 1.00 80.81 114 LEU A O 1
ATOM 943 N N . PRO A 1 115 ? 6.762 -28.339 8.898 1.00 84.62 115 PRO A N 1
ATOM 944 C CA . PRO A 1 115 ? 5.422 -28.903 8.782 1.00 84.62 115 PRO A CA 1
ATOM 945 C C . PRO A 1 115 ? 4.530 -28.029 7.896 1.00 84.62 115 PRO A C 1
ATOM 947 O O . PRO A 1 115 ? 4.639 -26.804 7.936 1.00 84.62 115 PRO A O 1
ATOM 950 N N . THR A 1 116 ? 3.611 -28.646 7.149 1.00 83.12 116 THR A N 1
ATOM 951 C CA . THR A 1 116 ? 2.716 -27.964 6.195 1.00 83.12 116 THR A CA 1
ATOM 952 C C . THR A 1 116 ? 2.026 -26.743 6.802 1.00 83.12 116 THR A C 1
ATOM 954 O O . THR A 1 116 ? 2.056 -25.666 6.220 1.00 83.12 116 THR A O 1
ATOM 957 N N . PHE A 1 117 ? 1.501 -26.883 8.020 1.00 84.56 117 PHE A N 1
ATOM 958 C CA . PHE A 1 117 ? 0.848 -25.788 8.734 1.00 84.56 117 PHE A CA 1
ATOM 959 C C . PHE A 1 117 ? 1.795 -24.613 9.030 1.00 84.56 117 PHE A C 1
ATOM 961 O O . PHE A 1 117 ? 1.467 -23.465 8.750 1.00 84.56 117 PHE A O 1
ATOM 968 N N . GLU A 1 118 ? 3.003 -24.888 9.536 1.00 84.75 118 GLU A N 1
ATOM 969 C CA . GLU A 1 118 ? 3.995 -23.839 9.813 1.00 84.75 118 GLU A CA 1
ATOM 970 C C . GLU A 1 118 ? 4.437 -23.152 8.513 1.00 84.75 118 GLU A C 1
ATOM 972 O O . GLU A 1 118 ? 4.584 -21.935 8.465 1.00 84.75 118 GLU A O 1
ATOM 977 N N . ARG A 1 119 ? 4.595 -23.920 7.430 1.00 86.88 119 ARG A N 1
ATOM 978 C CA . ARG A 1 119 ? 4.939 -23.392 6.108 1.00 86.88 119 ARG A CA 1
ATOM 979 C C . ARG A 1 119 ? 3.890 -22.415 5.592 1.00 86.88 119 ARG A C 1
ATOM 981 O O . ARG A 1 119 ? 4.265 -21.354 5.103 1.00 86.88 119 ARG A O 1
ATOM 988 N N . GLU A 1 120 ? 2.610 -22.753 5.695 1.00 86.31 120 GLU A N 1
ATOM 989 C CA . GLU A 1 120 ? 1.512 -21.893 5.237 1.00 86.31 120 GLU A CA 1
ATOM 990 C C . GLU A 1 120 ? 1.430 -20.597 6.048 1.00 86.31 120 GLU A C 1
ATOM 992 O O . GLU A 1 120 ? 1.328 -19.512 5.471 1.00 86.31 120 GLU A O 1
ATOM 997 N N . VAL A 1 121 ? 1.551 -20.694 7.377 1.00 87.19 121 VAL A N 1
ATOM 998 C CA . VAL A 1 121 ? 1.576 -19.529 8.272 1.00 87.19 121 VAL A CA 1
ATOM 999 C C . VAL A 1 121 ? 2.723 -18.589 7.899 1.00 87.19 121 VAL A C 1
ATOM 1001 O O . VAL A 1 121 ? 2.504 -17.395 7.705 1.00 87.19 121 VAL A O 1
ATOM 1004 N N . ILE A 1 122 ? 3.936 -19.120 7.728 1.00 85.38 122 ILE A N 1
ATOM 1005 C CA . ILE A 1 122 ? 5.124 -18.339 7.356 1.00 85.38 122 ILE A CA 1
ATOM 1006 C C . ILE A 1 122 ? 4.990 -17.754 5.947 1.00 85.38 122 ILE A C 1
ATOM 1008 O O . ILE A 1 122 ? 5.310 -16.585 5.730 1.00 85.38 122 ILE A O 1
ATOM 1012 N N . SER A 1 123 ? 4.473 -18.529 4.996 1.00 84.81 123 SER A N 1
ATOM 1013 C CA . SER A 1 123 ? 4.304 -18.081 3.611 1.00 84.81 123 SER A CA 1
ATOM 1014 C C . SER A 1 123 ? 3.327 -16.917 3.509 1.00 84.81 123 SER A C 1
ATOM 1016 O O . SER A 1 123 ? 3.588 -15.969 2.773 1.00 84.81 123 SER A O 1
ATOM 1018 N N . LYS A 1 124 ? 2.245 -16.928 4.293 1.00 86.31 124 LYS A N 1
ATOM 1019 C CA . LYS A 1 124 ? 1.320 -15.794 4.381 1.00 86.31 124 LYS A CA 1
ATOM 1020 C C . LYS A 1 124 ? 1.895 -14.626 5.174 1.00 86.31 124 LYS A C 1
ATOM 1022 O O . LYS A 1 124 ? 1.774 -13.482 4.741 1.00 86.31 124 LYS A O 1
ATOM 1027 N N . LYS A 1 125 ? 2.567 -14.900 6.296 1.00 83.94 125 LYS A N 1
ATOM 1028 C CA . LYS A 1 125 ? 3.167 -13.868 7.150 1.00 83.94 125 LYS A CA 1
ATOM 1029 C C . LYS A 1 125 ? 4.161 -13.001 6.377 1.00 83.94 125 LYS A C 1
ATOM 1031 O O . LYS A 1 125 ? 4.104 -11.783 6.491 1.00 83.94 125 LYS A O 1
ATOM 1036 N N . TYR A 1 126 ? 5.014 -13.623 5.564 1.00 82.62 126 TYR A N 1
ATOM 1037 C CA . TYR A 1 126 ? 6.043 -12.943 4.769 1.00 82.62 126 TYR A CA 1
ATOM 1038 C C . TYR A 1 126 ? 5.667 -12.759 3.291 1.00 82.62 126 TYR A C 1
ATOM 1040 O O . TYR A 1 126 ? 6.510 -12.375 2.485 1.00 82.62 126 TYR A O 1
ATOM 1048 N N . GLY A 1 127 ? 4.421 -13.058 2.907 1.00 81.56 127 GLY A N 1
ATOM 1049 C CA . GLY A 1 127 ? 3.946 -12.861 1.537 1.00 81.56 127 GLY A CA 1
ATOM 1050 C C . GLY A 1 127 ? 4.718 -13.651 0.477 1.00 81.56 127 GLY A C 1
ATOM 1051 O O . GLY A 1 127 ? 4.857 -13.183 -0.648 1.00 81.56 127 GLY A O 1
ATOM 1052 N N . LEU A 1 128 ? 5.228 -14.839 0.807 1.00 78.62 128 LEU A N 1
ATOM 1053 C CA . LEU A 1 128 ? 6.079 -15.638 -0.085 1.00 78.62 128 LEU A CA 1
ATOM 1054 C C . LEU A 1 128 ? 5.318 -16.197 -1.299 1.00 78.62 128 LEU A C 1
ATOM 1056 O O . LEU A 1 128 ? 5.929 -16.473 -2.327 1.00 78.62 128 LEU A O 1
ATOM 1060 N N . GLU A 1 129 ? 3.994 -16.332 -1.199 1.00 68.81 129 GLU A N 1
ATOM 1061 C CA . GLU A 1 129 ? 3.131 -16.815 -2.289 1.00 68.81 129 GLU A CA 1
ATOM 1062 C C . GLU A 1 129 ? 2.454 -15.676 -3.059 1.00 68.81 129 GLU A C 1
ATOM 1064 O O . GLU A 1 129 ? 2.385 -15.693 -4.286 1.00 68.81 129 GLU A O 1
ATOM 1069 N N . THR A 1 130 ? 1.933 -14.681 -2.340 1.00 72.06 130 THR A N 1
ATOM 1070 C CA . THR A 1 130 ? 1.088 -13.612 -2.897 1.00 72.06 130 THR A CA 1
ATOM 1071 C C . THR A 1 130 ? 1.830 -12.289 -3.077 1.00 72.06 130 THR A C 1
ATOM 1073 O O . THR A 1 130 ? 1.250 -11.317 -3.562 1.00 72.06 130 THR A O 1
ATOM 1076 N N . GLY A 1 131 ? 3.092 -12.211 -2.646 1.00 72.50 131 GLY A N 1
ATOM 1077 C CA . GLY A 1 131 ? 3.878 -10.977 -2.611 1.00 72.50 131 GLY A CA 1
ATOM 1078 C C . GLY A 1 131 ? 3.374 -9.945 -1.599 1.00 72.50 131 GLY A C 1
ATOM 1079 O O . GLY A 1 131 ? 3.818 -8.800 -1.638 1.00 72.50 131 GLY A O 1
ATOM 1080 N N . THR A 1 132 ? 2.423 -10.316 -0.734 1.00 72.44 132 THR A N 1
ATOM 1081 C CA . THR A 1 132 ? 1.804 -9.415 0.246 1.00 72.44 132 THR A CA 1
ATOM 1082 C C . THR A 1 132 ? 1.899 -10.024 1.637 1.00 72.44 132 THR A C 1
ATOM 1084 O O . THR A 1 132 ? 1.353 -11.100 1.878 1.00 72.44 132 THR A O 1
ATOM 1087 N N . GLU A 1 133 ? 2.598 -9.340 2.540 1.00 82.69 133 GLU A N 1
ATOM 1088 C CA . GLU A 1 133 ? 2.722 -9.733 3.945 1.00 82.69 133 GLU A CA 1
ATOM 1089 C C . GLU A 1 133 ? 1.395 -9.543 4.683 1.00 82.69 133 GLU A C 1
ATOM 1091 O O . GLU A 1 133 ? 0.705 -8.541 4.488 1.00 82.69 133 GLU A O 1
ATOM 1096 N N . GLN A 1 134 ? 1.053 -10.493 5.551 1.00 83.38 134 GLN A N 1
ATOM 1097 C CA . GLN A 1 134 ? -0.101 -10.382 6.440 1.00 83.38 134 GLN A CA 1
ATOM 1098 C C . GLN A 1 134 ? 0.327 -9.964 7.852 1.00 83.38 134 GLN A C 1
ATOM 1100 O O . GLN A 1 134 ? 1.363 -10.386 8.385 1.00 83.38 134 GLN A O 1
ATOM 1105 N N . SER A 1 135 ? -0.487 -9.126 8.488 1.00 89.94 135 SER A N 1
ATOM 1106 C CA . SER A 1 135 ? -0.303 -8.745 9.888 1.00 89.94 135 SER A CA 1
ATOM 1107 C C . SER A 1 135 ? -0.518 -9.937 10.826 1.00 89.94 135 SER A C 1
ATOM 1109 O O . SER A 1 135 ? -1.182 -10.914 10.483 1.00 89.94 135 SER A O 1
ATOM 1111 N N . ASP A 1 136 ? 0.036 -9.861 12.038 1.00 86.19 136 ASP A N 1
ATOM 1112 C CA . ASP A 1 136 ? -0.126 -10.934 13.031 1.00 86.19 136 ASP A CA 1
ATOM 1113 C C . ASP A 1 136 ? -1.599 -11.161 13.376 1.00 86.19 136 ASP A C 1
ATOM 1115 O O . ASP A 1 136 ? -2.030 -12.302 13.492 1.00 86.19 136 ASP A O 1
ATOM 1119 N N . ALA A 1 137 ? -2.387 -10.085 13.451 1.00 85.69 137 ALA A N 1
ATOM 1120 C CA . ALA A 1 137 ? -3.826 -10.155 13.683 1.00 85.69 137 ALA A CA 1
ATOM 1121 C C . ALA A 1 137 ? -4.569 -10.866 12.537 1.00 85.69 137 ALA A C 1
ATOM 1123 O O . ALA A 1 137 ? -5.461 -11.676 12.787 1.00 85.69 137 ALA A O 1
ATOM 1124 N N . GLU A 1 138 ? -4.190 -10.607 11.281 1.00 85.38 138 GLU A N 1
ATOM 1125 C CA . GLU A 1 138 ? -4.774 -11.291 10.120 1.00 85.38 138 GLU A CA 1
ATOM 1126 C C . GLU A 1 138 ? -4.424 -12.780 10.108 1.00 85.38 138 GLU A C 1
ATOM 1128 O O . GLU A 1 138 ? -5.294 -13.608 9.850 1.00 85.38 138 GLU A O 1
ATOM 1133 N N . ILE A 1 139 ? -3.180 -13.129 10.444 1.00 89.75 139 ILE A N 1
ATOM 1134 C CA . ILE A 1 139 ? -2.716 -14.518 10.539 1.00 89.75 139 ILE A CA 1
ATOM 1135 C C . ILE A 1 139 ? -3.421 -15.264 11.676 1.00 89.75 139 ILE A C 1
ATOM 1137 O O . ILE A 1 139 ? -3.920 -16.369 11.464 1.00 89.75 139 ILE A O 1
ATOM 1141 N N . GLN A 1 140 ? -3.504 -14.657 12.862 1.00 88.88 140 GLN A N 1
ATOM 1142 C CA . GLN A 1 140 ? -4.201 -15.220 14.022 1.00 88.88 140 GLN A CA 1
ATOM 1143 C C . GLN A 1 140 ? -5.661 -15.521 13.695 1.00 88.88 140 GLN A C 1
ATOM 1145 O O . GLN A 1 140 ? -6.142 -16.616 13.977 1.00 88.88 140 GLN A O 1
ATOM 1150 N N . ASN A 1 141 ? -6.341 -14.578 13.039 1.00 89.00 141 ASN A N 1
ATOM 1151 C CA . ASN A 1 141 ? -7.729 -14.748 12.630 1.00 89.00 141 ASN A CA 1
ATOM 1152 C C . ASN A 1 141 ? -7.880 -15.822 11.540 1.00 89.00 141 ASN A C 1
ATOM 1154 O O . ASN A 1 141 ? -8.767 -16.665 11.617 1.00 89.00 141 ASN A O 1
ATOM 1158 N N . TYR A 1 142 ? -6.997 -15.827 10.538 1.00 87.69 142 TYR A N 1
ATOM 1159 C CA . TYR A 1 142 ? -7.079 -16.758 9.413 1.00 87.69 142 TYR A CA 1
ATOM 1160 C C . TYR A 1 142 ? -6.833 -18.214 9.825 1.00 87.69 142 TYR A C 1
ATOM 1162 O O . TYR A 1 142 ? -7.555 -19.109 9.393 1.00 87.69 142 TYR A O 1
ATOM 1170 N N . PHE A 1 143 ? -5.826 -18.455 10.667 1.00 87.06 143 PHE A N 1
ATOM 1171 C CA . PHE A 1 143 ? -5.469 -19.801 11.123 1.00 87.06 143 PHE A CA 1
ATOM 1172 C C . PHE A 1 143 ? -6.124 -20.187 12.452 1.00 87.06 143 PHE A C 1
ATOM 1174 O O . PHE A 1 143 ? -5.921 -21.306 12.919 1.00 87.06 143 PHE A O 1
ATOM 1181 N N . ASN A 1 144 ? -6.912 -19.285 13.046 1.00 91.56 144 ASN A N 1
ATOM 1182 C CA . ASN A 1 144 ? -7.520 -19.446 14.365 1.00 91.56 144 ASN A CA 1
ATOM 1183 C C . ASN A 1 144 ? -6.492 -19.868 15.433 1.00 91.56 144 ASN A C 1
ATOM 1185 O O . ASN A 1 144 ? -6.696 -20.828 16.177 1.00 91.56 144 ASN A O 1
ATOM 1189 N N . ILE A 1 145 ? -5.364 -19.158 15.467 1.00 89.12 145 ILE A N 1
ATOM 1190 C CA . ILE A 1 145 ? -4.275 -19.375 16.424 1.00 89.12 145 ILE A CA 1
ATOM 1191 C C . ILE A 1 145 ? -4.127 -18.173 17.346 1.00 89.12 145 ILE A C 1
ATOM 1193 O O . ILE A 1 145 ? -4.422 -17.034 16.983 1.00 89.12 145 ILE A O 1
ATOM 1197 N N . THR A 1 146 ? -3.630 -18.425 18.548 1.00 91.50 146 THR A N 1
ATOM 1198 C CA . THR A 1 146 ? -3.335 -17.376 19.522 1.00 91.50 146 THR A CA 1
ATOM 1199 C C . THR A 1 146 ? -2.032 -16.647 19.192 1.00 91.50 146 THR A C 1
ATOM 1201 O O . THR A 1 146 ? -1.166 -17.145 18.470 1.00 91.50 146 THR A O 1
ATOM 1204 N N . SER A 1 147 ? -1.860 -15.456 19.771 1.00 85.69 147 SER A N 1
ATOM 1205 C CA . SER A 1 147 ? -0.613 -14.693 19.639 1.00 85.69 147 SER A CA 1
ATOM 1206 C C . SER A 1 147 ? 0.608 -15.453 20.155 1.00 85.69 147 SER A C 1
ATOM 1208 O O . SER A 1 147 ? 1.665 -15.382 19.537 1.00 85.69 147 SER A O 1
ATOM 1210 N N . ASP A 1 148 ? 0.456 -16.202 21.248 1.00 88.25 148 ASP A N 1
ATOM 1211 C CA . ASP A 1 148 ? 1.536 -16.999 21.840 1.00 88.25 148 ASP A CA 1
ATOM 1212 C C . ASP A 1 148 ? 1.930 -18.182 20.938 1.00 88.25 148 ASP A C 1
ATOM 1214 O O . ASP A 1 148 ? 3.112 -18.475 20.758 1.00 88.25 148 ASP A O 1
ATOM 1218 N N . GLU A 1 149 ? 0.955 -18.838 20.301 1.00 84.75 149 GLU A N 1
ATOM 1219 C CA . GLU A 1 149 ? 1.216 -19.911 19.333 1.00 84.75 149 GLU A CA 1
ATOM 1220 C C . GLU A 1 149 ? 1.928 -19.393 18.081 1.00 84.75 149 GLU A C 1
ATOM 1222 O O . GLU A 1 149 ? 2.897 -20.010 17.626 1.00 84.75 149 GLU A O 1
ATOM 1227 N N . LEU A 1 150 ? 1.490 -18.243 17.554 1.00 89.94 150 LEU A N 1
ATOM 1228 C CA . LEU A 1 150 ? 2.150 -17.584 16.430 1.00 89.94 150 LEU A CA 1
ATOM 1229 C C . LEU A 1 150 ? 3.591 -17.197 16.789 1.00 89.94 150 LEU A C 1
ATOM 1231 O O . LEU A 1 150 ? 4.516 -17.483 16.029 1.00 89.94 150 LEU A O 1
ATOM 1235 N N . GLU A 1 151 ? 3.809 -16.605 17.963 1.00 88.81 151 GLU A N 1
ATOM 1236 C CA . GLU A 1 151 ? 5.138 -16.196 18.412 1.00 88.81 151 GLU A CA 1
ATOM 1237 C C . GLU A 1 151 ? 6.080 -17.397 18.578 1.00 88.81 151 GLU A C 1
ATOM 1239 O O . GLU A 1 151 ? 7.192 -17.394 18.042 1.00 88.81 151 GLU A O 1
ATOM 1244 N N . LYS A 1 152 ? 5.629 -18.469 19.243 1.00 87.62 152 LYS A N 1
ATOM 1245 C CA . LYS A 1 152 ? 6.402 -19.716 19.387 1.00 87.62 152 LYS A CA 1
ATOM 1246 C C . LYS A 1 152 ? 6.781 -20.310 18.034 1.00 87.62 152 LYS A C 1
ATOM 1248 O O . LYS A 1 152 ? 7.898 -20.808 17.868 1.00 87.62 152 LYS A O 1
ATOM 1253 N N . MET A 1 153 ? 5.875 -20.247 17.061 1.00 85.06 153 MET A N 1
ATOM 1254 C CA . MET A 1 153 ? 6.128 -20.723 15.705 1.00 85.06 153 MET A CA 1
ATOM 1255 C C . MET A 1 153 ? 7.191 -19.877 14.998 1.00 85.06 153 MET A C 1
ATOM 1257 O O . MET A 1 153 ? 8.163 -20.430 14.480 1.00 85.06 153 MET A O 1
ATOM 1261 N N . LEU A 1 154 ? 7.074 -18.547 15.047 1.00 85.62 154 LEU A N 1
ATOM 1262 C CA . LEU A 1 154 ? 8.063 -17.629 14.473 1.00 85.62 154 LEU A CA 1
ATOM 1263 C C . LEU A 1 154 ? 9.440 -17.806 15.118 1.00 85.62 154 LEU A C 1
ATOM 1265 O O . LEU A 1 154 ? 10.450 -17.878 14.418 1.00 85.62 154 LEU A O 1
ATOM 1269 N N . GLN A 1 155 ? 9.499 -17.956 16.442 1.00 85.88 155 GLN A N 1
ATOM 1270 C CA . GLN A 1 155 ? 10.743 -18.224 17.161 1.00 85.88 155 GLN A CA 1
ATOM 1271 C C . GLN A 1 155 ? 11.372 -19.557 16.737 1.00 85.88 155 GLN A C 1
ATOM 1273 O O . GLN A 1 155 ? 12.582 -19.629 16.521 1.00 85.88 155 GLN A O 1
ATOM 1278 N N . LYS A 1 156 ? 10.570 -20.615 16.572 1.00 81.81 156 LYS A N 1
ATOM 1279 C CA . LYS A 1 156 ? 11.041 -21.929 16.109 1.00 81.81 156 LYS A CA 1
ATOM 1280 C C . LYS A 1 156 ? 11.600 -21.866 14.687 1.00 81.81 156 LYS A C 1
ATOM 1282 O O . LYS A 1 156 ? 12.636 -22.478 14.419 1.00 81.81 156 LYS A O 1
ATOM 1287 N N . VAL A 1 157 ? 10.948 -21.123 13.796 1.00 80.25 157 VAL A N 1
ATOM 1288 C CA . VAL A 1 157 ? 11.397 -20.913 12.412 1.00 80.25 157 VAL A CA 1
ATOM 1289 C C . VAL A 1 157 ? 12.680 -20.087 12.387 1.00 80.25 157 VAL A C 1
ATOM 1291 O O . VAL A 1 157 ? 13.668 -20.534 11.809 1.00 80.25 157 VAL A O 1
ATOM 1294 N N . ASN A 1 158 ? 12.732 -18.965 13.110 1.00 80.88 158 ASN A N 1
ATOM 1295 C CA . ASN A 1 158 ? 13.946 -18.158 13.257 1.00 80.88 158 ASN A CA 1
ATOM 1296 C C . ASN A 1 158 ? 15.109 -18.985 13.802 1.00 80.88 158 ASN A C 1
ATOM 1298 O O . ASN A 1 158 ? 16.200 -18.957 13.247 1.00 80.88 158 ASN A O 1
ATOM 1302 N N . ARG A 1 159 ? 14.867 -19.811 14.824 1.00 78.44 159 ARG A N 1
ATOM 1303 C CA . ARG A 1 159 ? 15.884 -20.703 15.385 1.00 78.44 159 ARG A CA 1
ATOM 1304 C C . ARG A 1 159 ? 16.437 -21.678 14.341 1.00 78.44 159 ARG A C 1
ATOM 1306 O O . ARG A 1 159 ? 17.633 -21.948 14.349 1.00 78.44 159 ARG A O 1
ATOM 1313 N N . ARG A 1 160 ? 15.602 -22.190 13.431 1.00 72.06 160 ARG A N 1
ATOM 1314 C CA . ARG A 1 160 ? 16.035 -23.059 12.319 1.00 72.06 160 ARG A CA 1
ATOM 1315 C C . ARG A 1 160 ? 16.834 -22.298 11.269 1.00 72.06 160 ARG A C 1
ATOM 1317 O O . ARG A 1 160 ? 17.828 -22.830 10.795 1.00 72.06 160 ARG A O 1
ATOM 1324 N N . ILE A 1 161 ? 16.444 -21.063 10.957 1.00 69.25 161 ILE A N 1
ATOM 1325 C CA . ILE A 1 161 ? 17.188 -20.183 10.045 1.00 69.25 161 ILE A CA 1
ATOM 1326 C C . ILE A 1 161 ? 18.571 -19.864 10.633 1.00 69.25 161 ILE A C 1
ATOM 1328 O O . ILE A 1 161 ? 19.577 -19.961 9.941 1.00 69.25 161 ILE A O 1
ATOM 1332 N N . THR A 1 162 ? 18.640 -19.542 11.927 1.00 68.06 162 THR A N 1
ATOM 1333 C CA . THR A 1 162 ? 19.890 -19.174 12.606 1.00 68.06 162 THR A CA 1
ATOM 1334 C C . THR A 1 162 ? 20.813 -20.371 12.859 1.00 68.06 162 THR A C 1
ATOM 1336 O O . THR A 1 162 ? 22.026 -20.240 12.722 1.00 68.06 162 THR A O 1
ATOM 1339 N N . HIS A 1 163 ? 20.276 -21.542 13.230 1.00 62.22 163 HIS A N 1
ATOM 1340 C CA . HIS A 1 163 ? 21.080 -22.741 13.529 1.00 62.22 163 HIS A CA 1
ATOM 1341 C C . HIS A 1 163 ? 21.319 -23.670 12.342 1.00 62.2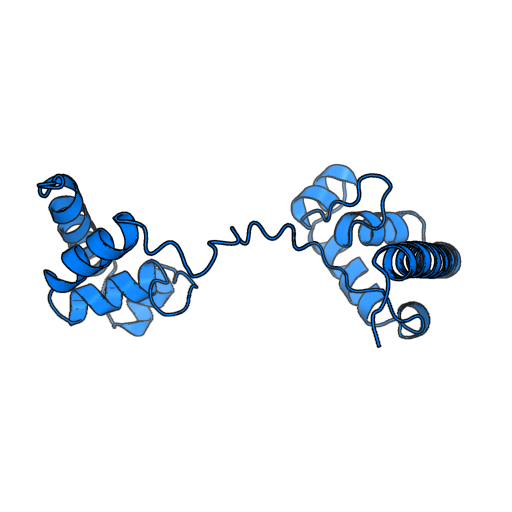2 163 HIS A C 1
ATOM 1343 O O . HIS A 1 163 ? 22.055 -24.646 12.488 1.00 62.22 163 HIS A O 1
ATOM 1349 N N . ASN A 1 164 ? 20.764 -23.365 11.173 1.00 56.00 164 ASN A N 1
ATOM 1350 C CA . ASN A 1 164 ? 21.168 -23.985 9.922 1.00 56.00 164 ASN A CA 1
ATOM 1351 C C . ASN A 1 164 ? 21.950 -22.954 9.091 1.00 56.00 164 ASN A C 1
ATOM 1353 O O . ASN A 1 164 ? 21.443 -22.498 8.064 1.00 56.00 164 ASN A O 1
ATOM 1357 N N . PRO A 1 165 ? 23.155 -22.524 9.536 1.00 49.09 165 PRO A N 1
ATOM 1358 C CA . PRO A 1 165 ? 23.979 -21.639 8.737 1.00 49.09 165 PRO A CA 1
ATOM 1359 C C . PRO A 1 165 ? 24.448 -22.460 7.540 1.00 49.09 165 PRO A C 1
ATOM 1361 O O . PRO A 1 165 ? 25.316 -23.317 7.669 1.00 49.09 165 PRO A O 1
ATOM 1364 N N . PHE A 1 166 ? 23.773 -22.261 6.413 1.00 53.97 166 PHE A N 1
ATOM 1365 C CA . PHE A 1 166 ? 24.213 -22.529 5.049 1.00 53.97 166 PHE A CA 1
ATOM 1366 C C . PHE A 1 166 ? 25.450 -23.443 4.956 1.00 53.97 166 PHE A C 1
ATOM 1368 O O . PHE A 1 166 ? 26.582 -22.964 4.901 1.00 53.97 166 PHE A O 1
ATOM 1375 N N . LYS A 1 167 ? 25.252 -24.768 4.916 1.00 40.69 167 LYS A N 1
ATOM 1376 C CA . LYS A 1 167 ? 26.251 -25.645 4.292 1.00 40.69 167 LYS A CA 1
ATOM 1377 C C . LYS A 1 167 ? 26.192 -25.378 2.787 1.00 40.69 167 LYS A C 1
ATOM 1379 O O . LYS A 1 167 ? 25.393 -26.000 2.091 1.00 40.69 167 LYS A O 1
ATOM 1384 N N . ILE A 1 168 ? 26.959 -24.382 2.348 1.00 36.00 168 ILE A N 1
ATOM 1385 C CA . ILE A 1 168 ? 27.393 -24.215 0.956 1.00 36.00 168 ILE A CA 1
ATOM 1386 C C . ILE A 1 168 ? 28.553 -25.182 0.730 1.00 36.00 168 ILE A C 1
ATOM 1388 O O . ILE A 1 168 ? 29.424 -25.252 1.629 1.00 36.00 168 ILE A O 1
#

Sequence (168 aa):
MDVKPNDITINSHRMVNEFNENLNKLLPPLEQEVIRLHFGFNNEGVSHTMKAIAKKLSISEEEVHNILQKTLKMKELWKTPIPFEIKKQKEEKNINYFEKSDLQKQIISILDSLPTFEREVISKKYGLETGTEQSDAEIQNYFNITSDELEKMLQKVNRRITHNPFKI

Secondary structure (DSSP, 8-state):
----HHHHHHHHHHHHHHHHHHHHHHS-HHHHHHHHHHHT-STT-----HHHHHHHHT--HHHHHHHHHHHHT-TTTTSS---------S------TT---HHHHHHHHHHHTS-HHHHHHHHHHTTTTTS-PPPHHHHHHHHT--HHHHHHHHHHHHHHHHHS----

InterPro domains:
  IPR007630 RNA polymerase sigma-70 region 4 [PF04545] (27-73)
  IPR01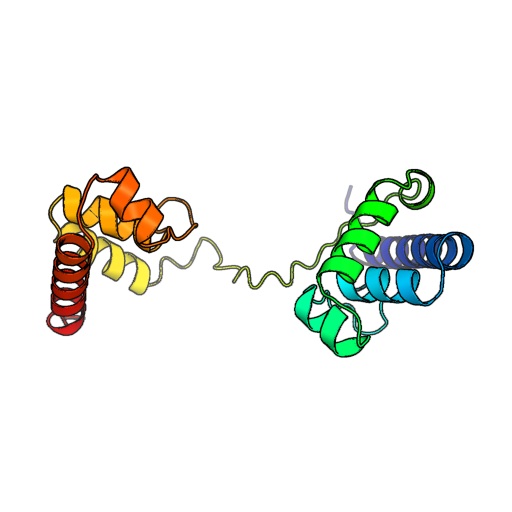3324 RNA polymerase sigma factor, region 3/4-like [SSF88659] (21-73)
  IPR013324 RNA polymerase sigma factor, region 3/4-like [SSF88659] (95-161)
  IPR036388 Winged helix-like DNA-binding domain superfamily [G3DSA:1.10.10.10] (5-79)
  IPR036388 Winged helix-like DNA-binding domain superfamily [G3DSA:1.10.10.10] (98-167)
  IPR050239 Sigma-70 factor family, RNA polymerase initiation factors [PTHR30603] (87-159)

Radius of gyration: 23.43 Å; chains: 1; bounding box: 41×56×59 Å

pLDDT: mean 71.03, std 16.94, range [34.0, 91.56]

Foldseek 3Di:
DDDDPVVLVVVLVVLLVVLLVLLVVPHDPLLSVLVCQQCVSDPRSDHDDLVVSCVVSVHDSVVSVVSVVVQVPPVSSPPRPNPPPPPPVPVPPCPPPPPPDVVVVVVVVLLVPDDPVLSVLVCQQCVVPNNDHDDPVRSCVVSVHDPVVSVVSVVVSVCSVVVPPDPD

Organism: NCBI:txid163